Protein AF-A0A2V9YK11-F1 (afdb_monomer)

Nearest PDB structures (foldseek):
  6fdp-assembly1_A  TM=7.052E-01  e=3.708E-01  Homo sapiens
  8qoy-assembly1_A  TM=6.333E-01  e=3.513E-01  Actinobacillus pleuropneumoniae
  4gco-assembly1_A  TM=5.870E-01  e=1.153E+00  Caenorhabditis elegans
  7bev-assembly1_A  TM=7.451E-01  e=3.220E+00  Homo sapiens
  9gag-assembly1_A  TM=6.735E-01  e=7.241E+00  Homo sapiens

Secondary structure (DSSP, 8-state):
-HHHHHHHHHHHHHHHHHHHHH---HHHHHHHHHHHHHHHHHTT-HHHHHHHHTT-TT-HHHHHHHHHHHHHTT-HHHHHHHHHHHHHS--S-HHHHHHH-HHHHT--

Radius of gyration: 14.27 Å; Cα contacts (8 Å, |Δi|>4): 108; chains: 1; bounding box: 29×34×34 Å

Structure (mmCIF, N/CA/C/O backbone):
data_AF-A0A2V9YK11-F1
#
_entry.id   AF-A0A2V9YK11-F1
#
loop_
_atom_site.group_PDB
_atom_site.id
_atom_site.type_symbol
_atom_site.label_atom_id
_atom_site.label_alt_id
_atom_site.label_comp_id
_atom_site.label_asym_id
_atom_site.label_entity_id
_atom_site.label_seq_id
_atom_site.pdbx_PDB_ins_code
_atom_site.Cartn_x
_atom_site.Cartn_y
_atom_site.Cartn_z
_atom_site.occupancy
_atom_site.B_iso_or_equiv
_atom_site.auth_seq_id
_atom_site.auth_comp_id
_atom_site.auth_asym_id
_atom_site.auth_atom_id
_atom_site.pdbx_PDB_model_num
ATOM 1 N N . ALA A 1 1 ? -9.364 16.217 -19.863 1.00 47.97 1 ALA A N 1
ATOM 2 C CA . ALA A 1 1 ? -7.967 16.155 -19.384 1.00 47.97 1 ALA A CA 1
ATOM 3 C C . ALA A 1 1 ? -7.713 14.919 -18.513 1.00 47.97 1 ALA A C 1
ATOM 5 O O . ALA A 1 1 ? -6.708 14.267 -18.743 1.00 47.97 1 ALA A O 1
ATOM 6 N N . LEU A 1 2 ? -8.629 14.549 -17.601 1.00 52.84 2 LEU A N 1
ATOM 7 C CA . LEU A 1 2 ? -8.532 13.343 -16.752 1.00 52.84 2 LEU A CA 1
ATOM 8 C C . LEU A 1 2 ? -8.307 12.028 -17.525 1.00 52.84 2 LEU A C 1
ATOM 10 O O . LEU A 1 2 ? -7.440 11.256 -17.139 1.00 52.84 2 LEU A O 1
ATOM 14 N N . ASN A 1 3 ? -8.981 11.826 -18.665 1.00 58.16 3 ASN A N 1
ATOM 15 C CA . ASN A 1 3 ? -8.825 10.596 -19.461 1.00 58.16 3 ASN A CA 1
ATOM 16 C C . ASN A 1 3 ? -7.376 10.340 -19.916 1.00 58.16 3 ASN A C 1
ATOM 18 O O . ASN A 1 3 ? -6.916 9.210 -19.865 1.00 58.16 3 ASN A O 1
ATOM 22 N N . GLY A 1 4 ? -6.624 11.387 -20.279 1.00 63.38 4 GLY A N 1
ATOM 23 C CA . GLY A 1 4 ? -5.230 11.224 -20.711 1.00 63.38 4 GLY A CA 1
ATOM 24 C C . GLY A 1 4 ? -4.276 10.828 -19.578 1.00 63.38 4 GLY A C 1
ATOM 25 O O . GLY A 1 4 ? -3.266 10.177 -19.830 1.00 63.38 4 GLY A O 1
ATOM 26 N N . LEU A 1 5 ? -4.598 11.190 -18.330 1.00 65.38 5 LEU A N 1
ATOM 27 C CA . LEU A 1 5 ? -3.832 10.777 -17.149 1.00 65.38 5 LEU A CA 1
ATOM 28 C C . LEU A 1 5 ? -4.147 9.327 -16.769 1.00 65.38 5 LEU A C 1
ATOM 30 O O . LEU A 1 5 ? -3.234 8.581 -16.424 1.00 65.38 5 LEU A O 1
ATOM 34 N N . SER A 1 6 ? -5.410 8.911 -16.900 1.00 74.81 6 SER A N 1
ATOM 35 C CA . SER A 1 6 ? -5.822 7.515 -16.717 1.00 74.81 6 SER A CA 1
ATOM 36 C C . SER A 1 6 ? -5.178 6.586 -17.753 1.00 74.81 6 SER A C 1
ATOM 38 O O . SER A 1 6 ? -4.649 5.540 -17.382 1.00 74.81 6 SER A O 1
ATOM 40 N N . ASP A 1 7 ? -5.134 6.993 -19.025 1.00 81.31 7 ASP A N 1
ATOM 41 C CA . ASP A 1 7 ? -4.486 6.221 -20.096 1.00 81.31 7 ASP A CA 1
ATOM 42 C C . ASP A 1 7 ? -2.968 6.098 -19.873 1.00 81.31 7 ASP A C 1
ATOM 44 O O . ASP A 1 7 ? -2.374 5.035 -20.076 1.00 81.31 7 ASP A O 1
ATOM 48 N N . LEU A 1 8 ? -2.328 7.173 -19.399 1.00 86.25 8 LEU A N 1
ATOM 49 C CA . LEU A 1 8 ? -0.908 7.163 -19.047 1.00 86.25 8 LEU A CA 1
ATOM 50 C C . LEU A 1 8 ? -0.621 6.253 -17.843 1.00 86.25 8 LEU A C 1
ATOM 52 O O . LEU A 1 8 ? 0.372 5.519 -17.858 1.00 86.25 8 LEU A O 1
ATOM 56 N N . ALA A 1 9 ? -1.479 6.276 -16.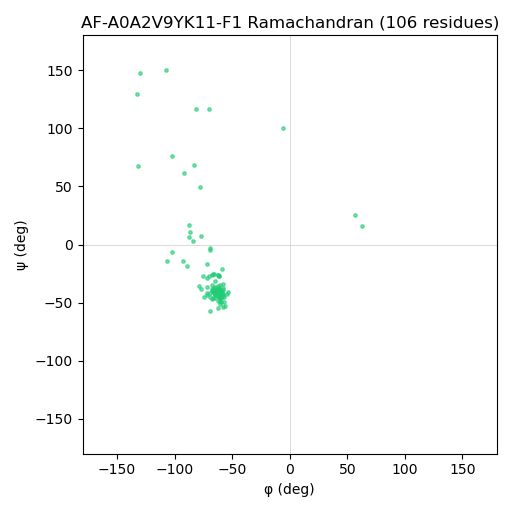820 1.00 86.00 9 ALA A N 1
ATOM 57 C CA . ALA A 1 9 ? -1.355 5.410 -15.652 1.00 86.00 9 ALA A CA 1
ATOM 58 C C . ALA A 1 9 ? -1.474 3.933 -16.052 1.00 86.00 9 ALA A C 1
ATOM 60 O O . ALA A 1 9 ? -0.588 3.141 -15.732 1.00 86.00 9 ALA A O 1
ATOM 61 N N . ALA A 1 10 ? -2.491 3.578 -16.843 1.00 89.56 10 ALA A N 1
ATOM 62 C CA . ALA A 1 10 ? -2.679 2.218 -17.348 1.00 89.56 10 ALA A CA 1
ATOM 63 C C . ALA A 1 10 ? -1.485 1.739 -18.196 1.00 89.56 10 ALA A C 1
ATOM 65 O O . ALA A 1 10 ? -0.974 0.632 -18.000 1.00 89.56 10 ALA A O 1
ATOM 66 N N . GLY A 1 11 ? -0.981 2.592 -19.095 1.00 93.25 11 GLY A N 1
ATOM 67 C CA . GLY A 1 11 ? 0.200 2.283 -19.902 1.00 93.25 11 GLY A CA 1
ATOM 68 C C . GLY A 1 11 ? 1.484 2.136 -19.077 1.00 93.25 11 GLY A C 1
ATOM 69 O O . GLY A 1 11 ? 2.363 1.353 -19.436 1.00 93.25 11 GLY A O 1
ATOM 70 N N . THR A 1 12 ? 1.601 2.859 -17.962 1.00 93.56 12 THR A N 1
ATOM 71 C CA . THR A 1 12 ? 2.745 2.757 -17.043 1.00 93.56 12 THR A CA 1
ATOM 72 C C . THR A 1 12 ? 2.680 1.476 -16.219 1.00 93.56 12 THR A C 1
ATOM 74 O O . THR A 1 12 ? 3.672 0.752 -16.157 1.00 93.56 12 THR A O 1
ATOM 77 N N . ILE A 1 13 ? 1.508 1.145 -15.671 1.00 95.38 13 ILE A N 1
ATOM 78 C CA . ILE A 1 13 ? 1.273 -0.107 -14.939 1.00 95.38 13 ILE A CA 1
ATOM 79 C C . ILE A 1 13 ? 1.581 -1.312 -15.834 1.00 95.38 13 ILE A C 1
ATOM 81 O O . ILE A 1 13 ? 2.304 -2.204 -15.410 1.00 95.38 13 ILE A O 1
ATOM 85 N N . SER A 1 14 ? 1.151 -1.290 -17.101 1.00 95.62 14 SER A N 1
ATOM 86 C CA . SER A 1 14 ? 1.438 -2.372 -18.061 1.00 95.62 14 SER A CA 1
ATOM 87 C C . SER A 1 14 ? 2.943 -2.580 -18.300 1.00 95.62 14 SER A C 1
ATOM 89 O O . SER A 1 14 ? 3.409 -3.699 -18.502 1.00 95.62 14 SER A O 1
ATOM 91 N N . LYS A 1 15 ? 3.742 -1.504 -18.285 1.00 95.62 15 LYS A N 1
ATOM 92 C CA . LYS A 1 15 ? 5.206 -1.611 -18.409 1.00 95.62 15 LYS A CA 1
ATOM 93 C C . LYS A 1 15 ? 5.835 -2.181 -17.142 1.00 95.62 15 LYS A C 1
ATOM 95 O O . LYS A 1 15 ? 6.741 -3.002 -17.244 1.00 95.62 15 LYS A O 1
ATOM 100 N N . LEU A 1 16 ? 5.363 -1.745 -15.973 1.00 94.88 16 LEU A N 1
ATOM 101 C CA . LEU A 1 16 ? 5.810 -2.270 -14.683 1.00 94.88 16 LEU A CA 1
ATOM 102 C C . LEU A 1 16 ? 5.482 -3.759 -14.546 1.00 94.88 16 LEU A C 1
ATOM 104 O O . LEU A 1 16 ? 6.346 -4.513 -14.119 1.00 94.88 16 LEU A O 1
ATOM 108 N N .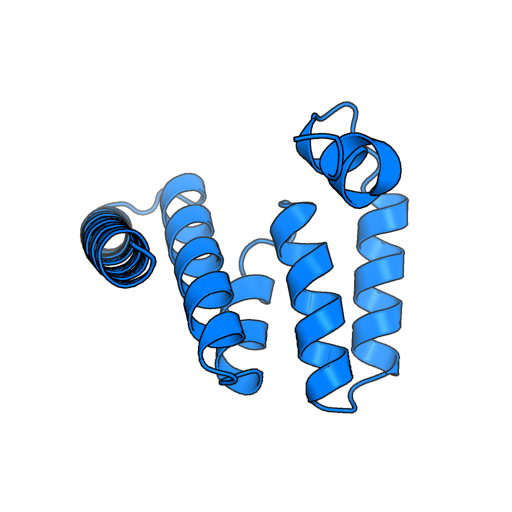 GLU A 1 17 ? 4.306 -4.192 -15.005 1.00 95.50 17 GLU A N 1
ATOM 109 C CA . GLU A 1 17 ? 3.912 -5.604 -15.054 1.00 95.50 17 GLU A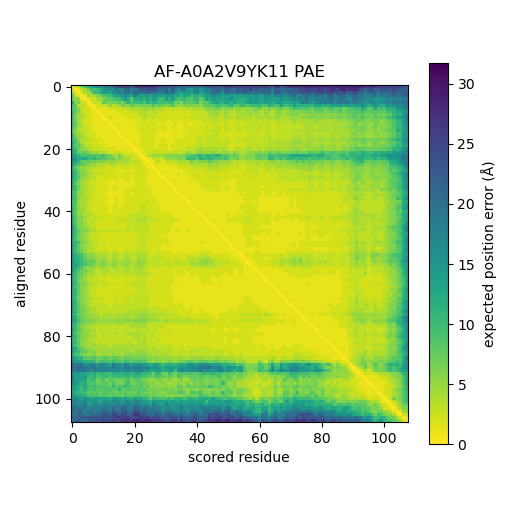 CA 1
ATOM 110 C C . GLU A 1 17 ? 4.906 -6.434 -15.876 1.00 95.50 17 GLU A C 1
ATOM 112 O O . GLU A 1 17 ? 5.424 -7.445 -15.405 1.00 95.50 17 GLU A O 1
ATOM 117 N N . GLY A 1 18 ? 5.236 -5.974 -17.088 1.00 95.94 18 GLY A N 1
ATOM 118 C CA . GLY A 1 18 ? 6.216 -6.650 -17.941 1.00 95.94 18 GLY A CA 1
ATOM 119 C C . GLY A 1 18 ? 7.607 -6.728 -17.304 1.00 95.94 18 GLY A C 1
ATOM 120 O O . GLY A 1 18 ? 8.278 -7.757 -17.400 1.00 95.94 18 GLY A O 1
ATOM 121 N N . LEU A 1 19 ? 8.036 -5.665 -16.618 1.00 95.25 19 LEU A N 1
ATOM 122 C CA . LEU A 1 19 ? 9.309 -5.651 -15.898 1.00 95.25 19 LEU A CA 1
ATOM 123 C C . LEU A 1 19 ? 9.289 -6.612 -14.703 1.00 95.25 19 LEU A C 1
ATOM 125 O O . LEU A 1 19 ? 10.209 -7.419 -14.586 1.00 95.25 19 LEU A O 1
ATOM 129 N N . ALA A 1 20 ? 8.239 -6.584 -13.881 1.00 94.00 20 ALA A N 1
ATOM 130 C CA . ALA A 1 20 ? 8.066 -7.465 -12.727 1.00 94.00 20 ALA A CA 1
ATOM 131 C C . ALA A 1 20 ? 8.001 -8.946 -13.137 1.00 94.00 20 ALA A C 1
ATOM 133 O O . ALA A 1 20 ? 8.607 -9.795 -12.496 1.00 94.00 20 ALA A O 1
ATOM 134 N N . ALA A 1 21 ? 7.358 -9.266 -14.264 1.00 94.00 21 ALA A N 1
ATOM 135 C CA . ALA A 1 21 ? 7.316 -10.630 -14.792 1.00 94.00 21 ALA A CA 1
ATOM 136 C C . ALA A 1 21 ? 8.693 -11.149 -15.254 1.00 94.00 21 ALA A C 1
ATOM 138 O O . ALA A 1 21 ? 8.925 -12.357 -15.296 1.00 94.00 21 ALA A O 1
ATOM 139 N N . SER A 1 22 ? 9.604 -10.245 -15.623 1.00 93.00 22 SER A N 1
ATOM 140 C CA . SER A 1 22 ? 10.936 -10.578 -16.150 1.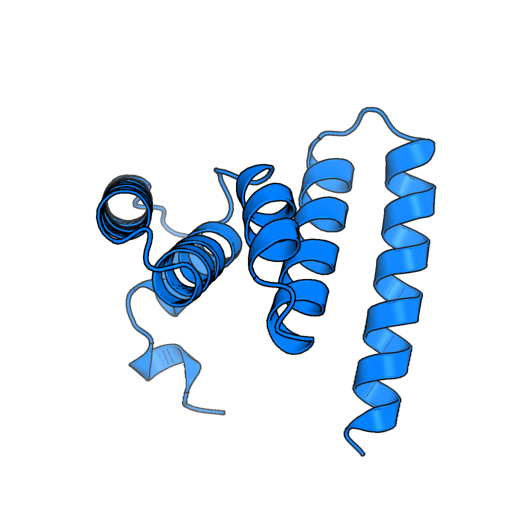00 93.00 22 SER A CA 1
ATOM 141 C C . SER A 1 22 ? 12.072 -10.423 -15.132 1.00 93.00 22 SER A C 1
ATOM 143 O O . SER A 1 22 ? 13.207 -10.799 -15.430 1.00 93.00 22 SER A O 1
ATOM 145 N N . SER A 1 23 ? 11.783 -9.885 -13.943 1.00 87.44 23 SER A N 1
ATOM 146 C CA . SER A 1 23 ? 12.775 -9.541 -12.927 1.00 87.44 23 SER A CA 1
ATOM 147 C C . SER A 1 23 ? 12.353 -10.046 -11.546 1.00 87.44 23 SER A C 1
ATOM 149 O O . SER A 1 23 ? 11.261 -9.718 -11.096 1.00 87.44 23 SER A O 1
ATOM 151 N N . PRO A 1 24 ? 13.221 -10.765 -10.811 1.00 86.31 24 PRO A N 1
ATOM 152 C CA . PRO A 1 24 ? 12.966 -11.118 -9.415 1.00 86.31 24 PRO A CA 1
ATOM 153 C C . PRO A 1 24 ? 13.213 -9.946 -8.442 1.00 86.31 24 PRO A C 1
ATOM 155 O O . PRO A 1 24 ? 13.238 -10.152 -7.230 1.00 86.31 24 PRO A O 1
ATOM 158 N N . ASP A 1 25 ? 13.473 -8.736 -8.949 1.00 90.75 25 ASP A N 1
ATOM 159 C CA . ASP A 1 25 ? 13.747 -7.555 -8.132 1.00 90.75 25 ASP A CA 1
ATOM 160 C C . ASP A 1 25 ? 12.483 -7.079 -7.400 1.00 90.75 25 ASP A C 1
ATOM 162 O O . ASP A 1 25 ? 11.508 -6.638 -8.016 1.00 90.75 25 ASP A O 1
ATOM 166 N N . LEU A 1 26 ? 12.534 -7.128 -6.067 1.00 88.06 26 LEU A N 1
ATOM 167 C CA . LEU A 1 26 ? 11.444 -6.702 -5.190 1.00 88.06 26 LEU A CA 1
ATOM 168 C C . LEU A 1 26 ? 11.103 -5.216 -5.342 1.00 88.06 26 LEU A C 1
ATOM 170 O O . LEU A 1 26 ? 9.957 -4.845 -5.139 1.00 88.06 26 LEU A O 1
ATOM 174 N N . VAL A 1 27 ? 12.045 -4.357 -5.739 1.00 89.56 27 VAL A N 1
ATOM 175 C CA . VAL A 1 27 ? 11.754 -2.936 -5.989 1.00 89.56 27 VAL A CA 1
ATOM 176 C C . VAL A 1 27 ? 10.796 -2.788 -7.169 1.00 89.56 27 VAL A C 1
ATOM 178 O O . VAL A 1 27 ? 9.867 -1.985 -7.123 1.00 89.56 27 VAL A O 1
ATOM 181 N N . VAL A 1 28 ? 11.003 -3.579 -8.224 1.00 91.31 28 VAL A N 1
ATOM 182 C CA . VAL A 1 28 ? 10.152 -3.557 -9.420 1.00 91.31 28 VAL A CA 1
ATOM 183 C C . VAL A 1 28 ? 8.790 -4.184 -9.123 1.00 91.31 28 VAL A C 1
ATOM 185 O O . VAL A 1 28 ? 7.773 -3.611 -9.512 1.00 91.31 28 VAL A O 1
ATOM 188 N N . GLY A 1 29 ? 8.769 -5.314 -8.407 1.00 93.25 29 GLY A N 1
ATOM 189 C CA . GLY A 1 29 ? 7.533 -5.968 -7.963 1.00 93.25 29 GLY A CA 1
ATOM 190 C C . GLY A 1 29 ? 6.670 -5.048 -7.098 1.00 93.25 29 GLY A C 1
ATOM 191 O O . GLY A 1 29 ? 5.537 -4.751 -7.465 1.00 93.25 29 GLY A O 1
ATOM 192 N N . ASN A 1 30 ? 7.248 -4.481 -6.036 1.00 93.06 30 ASN A N 1
ATOM 193 C CA . ASN A 1 30 ? 6.548 -3.575 -5.127 1.00 93.06 30 ASN A CA 1
ATOM 194 C C . ASN A 1 30 ? 6.017 -2.322 -5.839 1.00 93.06 30 ASN A C 1
ATOM 196 O O . ASN A 1 30 ? 4.911 -1.861 -5.549 1.00 93.06 30 ASN A O 1
ATOM 200 N N . ALA A 1 31 ? 6.784 -1.767 -6.786 1.00 92.00 31 ALA A N 1
ATOM 201 C CA . ALA A 1 31 ? 6.347 -0.619 -7.577 1.00 92.00 31 ALA A CA 1
ATOM 202 C C . ALA A 1 31 ? 5.160 -0.969 -8.487 1.00 92.00 31 ALA A C 1
ATOM 204 O O . ALA A 1 31 ? 4.234 -0.165 -8.622 1.00 92.00 31 ALA A O 1
ATOM 205 N N . TYR A 1 32 ? 5.175 -2.157 -9.101 1.00 95.06 32 TYR A N 1
ATOM 206 C CA . TYR A 1 32 ? 4.059 -2.662 -9.896 1.00 95.06 32 TYR A CA 1
ATOM 207 C C . TYR A 1 32 ? 2.798 -2.851 -9.043 1.00 95.06 32 TYR A C 1
ATOM 209 O O . TYR A 1 32 ? 1.759 -2.266 -9.361 1.00 95.06 32 TYR A O 1
ATOM 217 N N . GLU A 1 33 ? 2.900 -3.607 -7.950 1.00 95.25 33 GLU A N 1
ATOM 218 C CA . GLU A 1 33 ? 1.778 -3.931 -7.061 1.00 95.25 33 GLU A CA 1
ATOM 219 C C . GLU A 1 33 ? 1.192 -2.657 -6.438 1.00 95.25 33 GLU A C 1
ATOM 221 O O . GLU A 1 33 ? -0.011 -2.416 -6.525 1.00 95.25 33 GLU A O 1
ATOM 226 N N . SER A 1 34 ? 2.035 -1.744 -5.945 1.00 94.56 34 SER A N 1
ATOM 227 C CA . SER A 1 34 ? 1.572 -0.456 -5.413 1.00 94.56 34 SER A CA 1
ATOM 228 C C . SER A 1 34 ? 0.826 0.364 -6.466 1.00 94.56 34 SER A C 1
ATOM 230 O O . SER A 1 34 ? -0.289 0.824 -6.213 1.00 94.56 34 SER A O 1
ATOM 232 N N . ALA A 1 35 ? 1.396 0.534 -7.667 1.00 95.00 35 ALA A N 1
ATOM 233 C CA . ALA A 1 35 ? 0.766 1.313 -8.736 1.00 95.00 35 ALA A CA 1
ATOM 234 C C . ALA A 1 35 ? -0.586 0.718 -9.160 1.00 95.00 35 ALA A C 1
ATOM 236 O O . ALA A 1 35 ? -1.559 1.454 -9.364 1.00 95.00 35 ALA A O 1
ATOM 237 N N . ARG A 1 36 ? -0.668 -0.614 -9.245 1.00 95.81 36 ARG A N 1
ATOM 238 C CA . ARG A 1 36 ? -1.914 -1.330 -9.524 1.00 95.81 36 ARG A CA 1
ATOM 239 C C . ARG A 1 36 ? -2.928 -1.152 -8.393 1.00 95.81 36 ARG A C 1
ATOM 241 O O . ARG A 1 36 ? -4.091 -0.863 -8.672 1.00 95.81 36 ARG A O 1
ATOM 248 N N . GLY A 1 37 ? -2.490 -1.220 -7.140 1.00 96.75 37 GLY A N 1
ATOM 249 C CA . GLY A 1 37 ? -3.311 -0.975 -5.957 1.00 96.75 37 GLY A CA 1
ATOM 250 C C . GLY A 1 37 ? -3.935 0.424 -5.920 1.00 96.75 37 GLY A C 1
ATOM 251 O O . GLY A 1 37 ? -5.140 0.555 -5.695 1.00 96.75 37 GLY A O 1
ATOM 252 N N . PHE A 1 38 ? -3.164 1.473 -6.230 1.00 95.62 38 PHE A N 1
ATOM 253 C CA . PHE A 1 38 ? -3.698 2.836 -6.371 1.00 95.62 38 PHE A CA 1
ATOM 254 C C . PHE A 1 38 ? -4.759 2.926 -7.477 1.00 95.62 38 PHE A C 1
ATOM 256 O O . PHE A 1 38 ? -5.828 3.495 -7.262 1.00 95.62 38 PHE A O 1
ATOM 263 N N . ALA A 1 39 ? -4.508 2.323 -8.644 1.00 95.06 39 ALA A N 1
ATOM 264 C CA . ALA A 1 39 ? -5.466 2.338 -9.748 1.00 95.06 39 ALA A CA 1
ATOM 265 C C . ALA A 1 39 ? -6.771 1.589 -9.421 1.00 95.06 39 ALA A C 1
ATOM 267 O O . ALA A 1 39 ? -7.845 2.021 -9.841 1.00 95.06 39 ALA A O 1
ATOM 268 N N . LEU A 1 40 ? -6.694 0.483 -8.678 1.00 96.19 40 LEU A N 1
ATOM 269 C CA . LEU A 1 40 ? -7.862 -0.272 -8.211 1.00 96.19 40 LEU A CA 1
ATOM 270 C C . LEU A 1 40 ? -8.672 0.520 -7.179 1.00 96.19 40 LEU A C 1
ATOM 272 O O . LEU A 1 40 ? -9.903 0.515 -7.226 1.00 96.19 40 LEU A O 1
ATOM 276 N N . PHE A 1 41 ? -8.000 1.260 -6.293 1.00 96.44 41 PHE A N 1
ATOM 277 C CA . PHE A 1 41 ? -8.672 2.111 -5.315 1.00 96.44 41 PHE A CA 1
ATOM 278 C C . PHE A 1 41 ? -9.524 3.195 -5.988 1.00 96.44 41 PHE A C 1
ATOM 280 O O . PHE A 1 41 ? -10.681 3.389 -5.609 1.00 96.44 41 PHE A O 1
ATOM 287 N N . GLU A 1 42 ? -8.981 3.866 -7.008 1.00 94.38 42 GLU A N 1
ATOM 288 C CA . GLU A 1 42 ? -9.706 4.877 -7.796 1.00 94.38 42 GLU A CA 1
ATOM 289 C C . GLU A 1 42 ? -10.913 4.285 -8.544 1.00 94.38 42 GLU A C 1
ATOM 291 O O . GLU A 1 42 ? -11.902 4.970 -8.790 1.00 94.38 42 GLU A O 1
ATOM 296 N N . GLN A 1 43 ? -10.872 2.988 -8.861 1.00 94.62 43 GLN A N 1
ATOM 297 C CA . GLN A 1 43 ? -11.990 2.243 -9.453 1.00 94.62 43 GLN A CA 1
ATOM 298 C C . GLN A 1 43 ? -13.001 1.729 -8.414 1.00 94.62 43 GLN A C 1
ATOM 300 O O . GLN A 1 43 ? -13.961 1.049 -8.774 1.00 94.62 43 GLN A O 1
ATOM 305 N N . HIS A 1 44 ? -12.804 2.055 -7.134 1.00 97.00 44 HIS A N 1
ATOM 306 C CA . HIS A 1 44 ? -13.574 1.560 -5.989 1.00 97.00 44 HIS A CA 1
ATOM 307 C C . HIS A 1 44 ? -13.482 0.044 -5.757 1.00 97.00 44 HIS A C 1
ATOM 309 O O . HIS A 1 44 ? -14.263 -0.513 -4.981 1.00 97.00 44 HIS A O 1
ATOM 315 N N . ASP A 1 45 ? -12.507 -0.627 -6.368 1.00 97.75 45 ASP A N 1
ATOM 316 C CA . ASP A 1 45 ? -12.200 -2.027 -6.094 1.00 97.75 45 ASP A CA 1
ATOM 317 C C . ASP A 1 45 ? -11.300 -2.127 -4.858 1.00 97.75 45 ASP A C 1
ATOM 319 O O . ASP A 1 45 ? -10.110 -2.433 -4.918 1.00 97.75 45 ASP A O 1
ATOM 323 N N . TYR A 1 46 ? -11.877 -1.789 -3.705 1.00 97.94 46 TYR A N 1
ATOM 324 C CA . TYR A 1 46 ? -11.131 -1.669 -2.455 1.00 97.94 46 TYR A CA 1
ATOM 325 C C . TYR A 1 46 ? -10.562 -3.000 -1.960 1.00 97.94 46 TYR A C 1
ATOM 327 O O . TYR A 1 46 ? -9.582 -2.990 -1.219 1.00 97.94 46 TYR A O 1
ATOM 335 N N . LEU A 1 47 ? -11.169 -4.130 -2.345 1.00 97.94 47 LEU A N 1
ATOM 336 C CA . LEU A 1 47 ? -10.695 -5.457 -1.957 1.00 97.94 47 LEU A CA 1
ATOM 337 C C . LEU A 1 47 ? -9.368 -5.764 -2.647 1.00 97.94 47 LEU A C 1
ATOM 339 O O . LEU A 1 47 ? -8.373 -5.958 -1.956 1.00 97.94 47 LEU A O 1
ATOM 343 N N . ASN A 1 48 ? -9.345 -5.719 -3.981 1.00 97.50 48 ASN A N 1
ATOM 344 C CA . ASN A 1 48 ? -8.119 -5.979 -4.727 1.00 97.50 48 ASN A CA 1
ATOM 345 C C . ASN A 1 48 ? -7.087 -4.869 -4.489 1.00 97.50 48 ASN A C 1
ATOM 347 O O . ASN A 1 48 ? -5.902 -5.153 -4.379 1.00 97.50 48 ASN A O 1
ATOM 351 N N . ALA A 1 49 ? -7.516 -3.612 -4.324 1.00 97.75 49 ALA A N 1
ATOM 352 C CA . ALA A 1 49 ? -6.604 -2.534 -3.951 1.00 97.75 49 ALA A CA 1
ATOM 353 C C . ALA A 1 49 ? -5.872 -2.829 -2.636 1.00 97.75 49 ALA A C 1
ATOM 355 O O . ALA A 1 49 ? -4.666 -2.625 -2.553 1.00 97.75 49 ALA A O 1
ATOM 356 N N . ALA A 1 50 ? -6.581 -3.310 -1.609 1.00 97.75 50 ALA A N 1
ATOM 357 C CA . ALA A 1 50 ? -5.967 -3.616 -0.322 1.00 97.75 50 ALA A CA 1
ATOM 358 C C . ALA A 1 50 ? -4.942 -4.757 -0.420 1.00 97.75 50 ALA A C 1
ATOM 360 O O . ALA A 1 50 ? -3.908 -4.682 0.238 1.00 97.75 50 ALA A O 1
ATOM 361 N N . ASP A 1 51 ? -5.211 -5.777 -1.237 1.00 96.88 51 ASP A N 1
ATOM 362 C CA . ASP A 1 51 ? -4.289 -6.900 -1.424 1.00 96.88 51 ASP A CA 1
ATOM 363 C C . ASP A 1 51 ? -2.995 -6.446 -2.118 1.00 96.88 51 ASP A C 1
ATOM 365 O O . ASP A 1 51 ? -1.902 -6.732 -1.634 1.00 96.88 51 ASP A O 1
ATOM 369 N N . GLU A 1 52 ? -3.106 -5.654 -3.186 1.00 96.75 52 GLU A N 1
ATOM 370 C CA . GLU A 1 52 ? -1.947 -5.147 -3.931 1.00 96.75 52 GLU A CA 1
ATOM 371 C C . GLU A 1 52 ? -1.134 -4.121 -3.122 1.00 96.75 52 GLU A C 1
ATOM 373 O O . GLU A 1 52 ? 0.092 -4.174 -3.087 1.00 96.75 52 GLU A O 1
ATOM 378 N N . LEU A 1 53 ? -1.802 -3.207 -2.406 1.00 97.38 53 LEU A N 1
ATOM 379 C CA . LEU A 1 53 ? -1.131 -2.206 -1.563 1.00 97.38 53 LEU A CA 1
ATOM 380 C C . LEU A 1 53 ? -0.418 -2.836 -0.357 1.00 97.38 53 LEU A C 1
ATOM 382 O O . LEU A 1 53 ? 0.533 -2.254 0.162 1.00 97.38 53 LEU A O 1
ATOM 386 N N . ALA A 1 54 ? -0.866 -4.004 0.112 1.00 95.38 54 ALA A N 1
ATOM 387 C CA . ALA A 1 54 ? -0.234 -4.707 1.226 1.00 95.38 54 ALA A CA 1
ATOM 388 C C . ALA A 1 54 ? 1.116 -5.337 0.859 1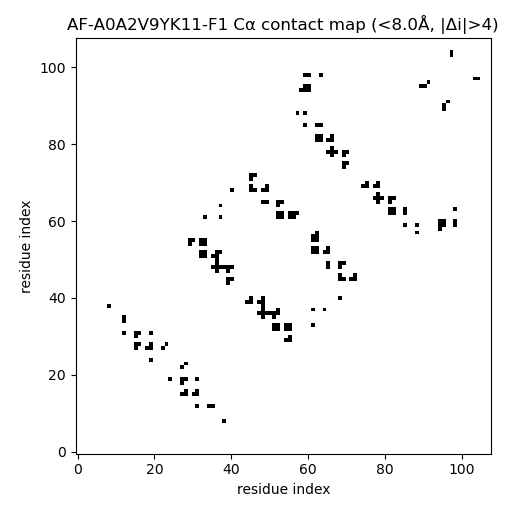.00 95.38 54 ALA A C 1
ATOM 390 O O . ALA A 1 54 ? 1.889 -5.665 1.763 1.00 95.38 54 ALA A O 1
ATOM 391 N N . ALA A 1 55 ? 1.409 -5.494 -0.432 1.00 91.50 55 ALA A N 1
ATOM 392 C CA . ALA A 1 55 ? 2.649 -6.101 -0.885 1.00 91.50 55 ALA A CA 1
ATOM 393 C C . ALA A 1 55 ? 3.874 -5.189 -0.670 1.00 91.50 55 ALA A C 1
ATOM 395 O O . ALA A 1 55 ? 4.963 -5.678 -0.362 1.00 91.50 55 ALA A O 1
ATOM 396 N N . ASP A 1 56 ? 3.690 -3.860 -0.684 1.00 90.19 56 ASP A N 1
ATOM 397 C CA . ASP A 1 56 ? 4.740 -2.896 -0.338 1.00 90.19 56 ASP A CA 1
ATOM 398 C C . ASP A 1 56 ? 4.580 -2.321 1.078 1.00 90.19 56 ASP A C 1
ATOM 400 O O . ASP A 1 56 ? 4.200 -1.168 1.297 1.00 90.19 56 ASP A O 1
ATOM 404 N N . SER A 1 57 ? 4.945 -3.121 2.081 1.00 88.50 57 SER A N 1
ATOM 405 C CA . SER A 1 57 ? 4.891 -2.715 3.492 1.00 88.50 57 SER A CA 1
ATOM 406 C C . SER A 1 57 ? 5.916 -1.645 3.895 1.00 88.50 57 SER A C 1
ATOM 408 O O . SER A 1 57 ? 5.967 -1.272 5.073 1.00 88.50 57 SER A O 1
ATOM 410 N N . HIS A 1 58 ? 6.785 -1.221 2.970 1.00 87.94 58 HIS A N 1
ATOM 411 C CA . HIS A 1 58 ? 7.840 -0.240 3.215 1.00 87.94 58 HIS A CA 1
ATOM 412 C C . HIS A 1 58 ? 7.539 1.118 2.581 1.00 87.94 58 HIS A C 1
ATOM 414 O O . HIS A 1 58 ? 8.186 2.093 2.963 1.00 87.94 58 HIS A O 1
ATOM 420 N N . SER A 1 59 ? 6.568 1.219 1.674 1.00 90.69 59 SER A N 1
ATOM 421 C CA . SER A 1 59 ? 6.128 2.506 1.139 1.00 90.69 59 SER A CA 1
ATOM 422 C C . SER A 1 59 ? 5.140 3.185 2.098 1.00 90.69 59 SER A C 1
ATOM 424 O O . SER A 1 59 ? 4.028 2.687 2.304 1.00 90.69 59 SER A O 1
ATOM 426 N N . PRO A 1 60 ? 5.475 4.363 2.666 1.00 92.88 60 PRO A N 1
ATOM 427 C CA . PRO A 1 60 ? 4.532 5.128 3.478 1.00 92.88 60 PRO A CA 1
ATOM 428 C C . PRO A 1 60 ? 3.252 5.489 2.714 1.00 92.88 60 PRO A C 1
ATOM 430 O O . PRO A 1 60 ? 2.173 5.521 3.307 1.00 92.88 60 PRO A O 1
ATOM 433 N N . LEU A 1 61 ? 3.365 5.740 1.404 1.00 92.44 61 LEU A N 1
ATOM 434 C CA . LEU A 1 61 ? 2.229 6.056 0.536 1.00 92.44 61 LEU A CA 1
ATOM 435 C C . LEU A 1 61 ? 1.321 4.836 0.347 1.00 92.44 61 LEU A C 1
ATOM 437 O O . LEU A 1 61 ? 0.105 4.962 0.505 1.00 92.44 61 LEU A O 1
ATOM 441 N N . ALA A 1 62 ? 1.891 3.654 0.083 1.00 94.94 62 ALA A N 1
ATOM 442 C CA . ALA A 1 62 ? 1.108 2.422 -0.034 1.00 94.94 62 ALA A CA 1
ATOM 443 C C . ALA A 1 62 ? 0.371 2.103 1.276 1.00 94.94 62 ALA A C 1
ATOM 445 O O . ALA A 1 62 ? -0.823 1.809 1.260 1.00 94.94 62 ALA A O 1
ATOM 446 N N . LEU A 1 63 ? 1.034 2.267 2.427 1.00 95.50 63 LEU A N 1
ATOM 447 C CA . LEU A 1 63 ? 0.419 2.068 3.743 1.00 95.50 63 LEU A CA 1
ATOM 448 C C . LEU A 1 63 ? -0.705 3.070 4.041 1.00 95.50 63 LEU A C 1
ATOM 450 O O . LEU A 1 63 ? -1.730 2.693 4.613 1.00 95.50 63 LEU A O 1
ATOM 454 N N . GLN A 1 64 ? -0.545 4.342 3.663 1.00 96.12 64 GLN A N 1
ATOM 455 C CA . GLN A 1 64 ? -1.608 5.338 3.812 1.00 96.12 64 GLN A CA 1
ATOM 456 C C . GLN A 1 64 ? -2.846 4.935 3.003 1.00 96.12 64 GLN A C 1
ATOM 4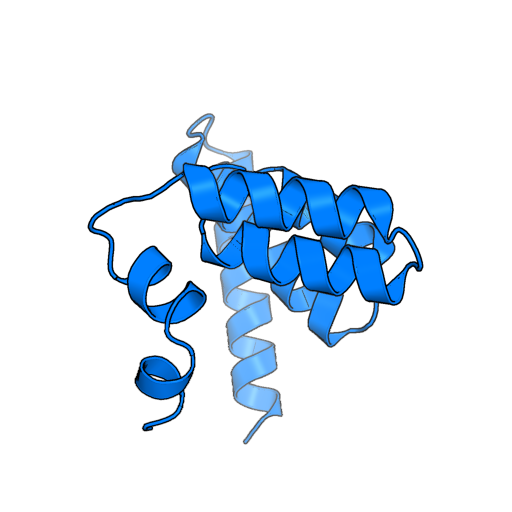58 O O . GLN A 1 64 ? -3.956 4.906 3.545 1.00 96.12 64 GLN A O 1
ATOM 463 N N . GLN A 1 65 ? -2.649 4.568 1.736 1.00 97.06 65 GLN A N 1
ATOM 464 C CA . GLN A 1 65 ? -3.729 4.154 0.849 1.00 97.06 65 GLN A CA 1
ATOM 465 C C . GLN A 1 65 ? -4.375 2.836 1.303 1.00 97.06 65 GLN A C 1
ATOM 467 O O . GLN A 1 65 ? -5.598 2.699 1.263 1.00 97.06 65 GLN A O 1
ATOM 472 N N . LEU A 1 66 ? -3.579 1.888 1.806 1.00 98.00 66 LEU A N 1
ATOM 473 C CA . LEU A 1 66 ? -4.055 0.623 2.364 1.00 98.00 66 LEU A CA 1
ATOM 474 C C . LEU A 1 66 ? -4.986 0.857 3.554 1.00 98.00 66 LEU A C 1
ATOM 476 O O . LEU A 1 66 ? -6.064 0.266 3.615 1.00 98.00 66 LEU A O 1
ATOM 480 N N . ALA A 1 67 ? -4.615 1.751 4.477 1.00 97.75 67 ALA A N 1
ATOM 481 C CA . ALA A 1 67 ? -5.474 2.096 5.606 1.00 97.75 67 ALA A CA 1
ATOM 482 C C . ALA A 1 67 ? -6.819 2.675 5.134 1.00 97.75 67 ALA A C 1
ATOM 484 O O . ALA A 1 67 ? -7.866 2.312 5.669 1.00 97.75 67 ALA A O 1
ATOM 485 N N . MET A 1 68 ? -6.810 3.520 4.097 1.00 97.88 68 MET A N 1
ATOM 486 C CA . MET A 1 68 ? -8.036 4.053 3.492 1.00 97.88 68 MET A CA 1
ATOM 487 C C . MET A 1 68 ? -8.877 2.948 2.833 1.00 97.88 68 MET A C 1
ATOM 489 O O . MET A 1 68 ? -10.096 2.925 3.002 1.00 97.88 68 MET A O 1
ATOM 493 N N . ALA A 1 69 ? -8.254 2.005 2.118 1.00 98.06 69 ALA A N 1
ATOM 494 C CA . ALA A 1 69 ? -8.949 0.878 1.488 1.00 98.06 69 ALA A CA 1
ATOM 495 C C . ALA A 1 69 ? -9.613 -0.026 2.538 1.00 98.06 69 ALA A C 1
ATOM 497 O O . ALA A 1 69 ? -10.782 -0.393 2.415 1.00 98.06 69 ALA A O 1
ATOM 498 N N . GLN A 1 70 ? -8.897 -0.319 3.625 1.00 98.44 70 GLN A N 1
ATOM 499 C CA . GLN A 1 70 ? -9.400 -1.106 4.751 1.00 98.44 70 GLN A CA 1
ATOM 500 C C . GLN A 1 70 ? -10.607 -0.440 5.429 1.00 98.44 70 GLN A C 1
ATOM 502 O O . GLN A 1 70 ? -11.565 -1.132 5.772 1.00 98.44 70 GLN A O 1
ATOM 507 N N . GLU A 1 71 ? -10.627 0.889 5.559 1.00 98.12 71 GLU A N 1
ATOM 508 C CA . GLU A 1 71 ? -11.805 1.615 6.056 1.00 98.12 71 GLU A CA 1
ATOM 509 C C . GLU A 1 71 ? -13.010 1.515 5.127 1.00 98.12 71 GLU A C 1
ATOM 511 O O . GLU A 1 71 ? -14.126 1.291 5.597 1.00 98.12 71 GLU A O 1
ATOM 516 N N . LYS A 1 72 ? -12.801 1.631 3.809 1.00 98.12 72 LYS A N 1
ATOM 517 C CA . LYS A 1 72 ? -13.875 1.452 2.819 1.00 98.12 72 LYS A CA 1
ATOM 518 C C . LYS A 1 72 ? -14.476 0.044 2.865 1.00 98.12 72 LYS A C 1
ATOM 520 O O . LYS A 1 72 ? -15.656 -0.119 2.572 1.00 98.12 72 LYS A O 1
ATOM 525 N N . LEU A 1 73 ? -13.691 -0.946 3.293 1.00 98.06 73 LEU A N 1
ATOM 526 C CA . LEU A 1 73 ? -14.115 -2.329 3.530 1.00 98.06 73 LEU A CA 1
ATOM 527 C C . LEU A 1 73 ? -14.667 -2.585 4.946 1.00 98.06 73 LEU A C 1
ATOM 529 O O . LEU A 1 73 ? -14.895 -3.741 5.300 1.00 98.06 73 LEU A O 1
ATOM 533 N N . ALA A 1 74 ? -14.842 -1.551 5.776 1.00 97.88 74 ALA A N 1
ATOM 534 C CA . ALA A 1 74 ? -15.241 -1.663 7.183 1.00 97.88 74 ALA A CA 1
ATOM 535 C C . ALA A 1 74 ? -14.307 -2.543 8.049 1.00 97.88 74 ALA A C 1
ATOM 537 O O . ALA A 1 74 ? -14.712 -3.071 9.085 1.00 97.88 74 ALA A O 1
ATOM 538 N N . LYS A 1 75 ? -13.032 -2.680 7.660 1.00 97.69 75 LYS A N 1
ATOM 539 C CA . LYS A 1 75 ? -11.982 -3.391 8.409 1.00 97.69 75 LYS A CA 1
ATOM 540 C C . LYS A 1 75 ? -11.227 -2.425 9.336 1.00 97.69 75 LYS A C 1
ATOM 542 O O . LYS A 1 75 ? -10.020 -2.230 9.189 1.00 97.69 75 LYS A O 1
ATOM 547 N N . SER A 1 76 ? -11.934 -1.812 10.287 1.00 95.62 76 SER A N 1
ATOM 548 C CA . SER A 1 76 ? -11.396 -0.738 11.145 1.00 95.62 76 SER A CA 1
ATOM 549 C C . SER A 1 76 ? -10.154 -1.139 11.949 1.00 95.62 76 SER A C 1
ATOM 551 O O . SER A 1 76 ? -9.217 -0.350 12.052 1.00 95.62 76 SER A O 1
ATOM 553 N N . ASP A 1 77 ? -10.105 -2.371 12.465 1.00 97.81 77 ASP A N 1
ATOM 554 C CA . ASP A 1 77 ? -8.943 -2.865 13.218 1.00 97.81 77 ASP A CA 1
ATOM 555 C C . ASP A 1 77 ? -7.698 -2.965 12.329 1.00 97.81 77 ASP A C 1
ATOM 557 O O . ASP A 1 77 ? -6.618 -2.519 12.714 1.00 97.81 77 ASP A O 1
ATOM 561 N N . ALA A 1 78 ? -7.858 -3.470 11.101 1.00 97.31 78 ALA A N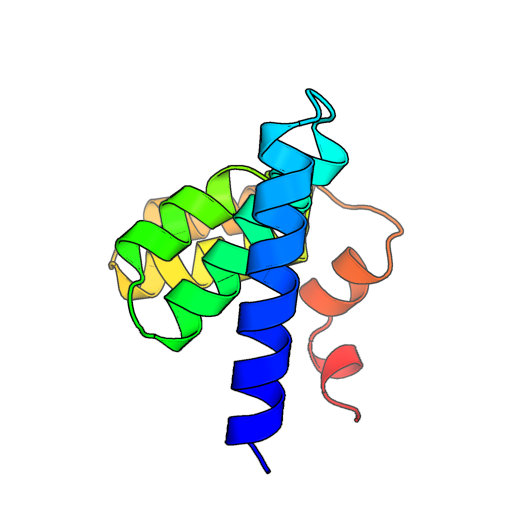 1
ATOM 562 C CA . ALA A 1 78 ? -6.770 -3.569 10.133 1.00 97.31 78 ALA A CA 1
ATOM 563 C C . ALA A 1 78 ? -6.264 -2.178 9.722 1.00 97.31 78 ALA A C 1
ATOM 565 O O . ALA A 1 78 ? -5.057 -1.941 9.730 1.00 97.31 78 ALA A O 1
ATOM 566 N N . ALA A 1 79 ? -7.179 -1.235 9.465 1.00 97.75 79 ALA A N 1
ATOM 567 C CA . ALA A 1 79 ? -6.826 0.155 9.175 1.00 97.75 79 ALA A CA 1
ATOM 568 C C . ALA A 1 79 ? -6.026 0.790 10.322 1.00 97.75 79 ALA A C 1
ATOM 570 O O . ALA A 1 79 ? -5.022 1.472 10.094 1.00 97.75 79 ALA A O 1
ATOM 571 N N . GLN A 1 80 ? -6.431 0.540 11.570 1.00 97.56 80 GLN A N 1
ATOM 572 C CA . GLN A 1 80 ? -5.726 1.049 12.741 1.00 97.56 80 GLN A CA 1
ATOM 573 C C . GLN A 1 80 ? -4.339 0.413 12.908 1.00 97.56 80 GLN A C 1
ATOM 575 O O . GLN A 1 80 ? -3.378 1.122 13.228 1.00 97.56 80 GLN A O 1
ATOM 580 N N . SER A 1 81 ? -4.201 -0.890 12.661 1.00 96.88 81 SER A N 1
ATOM 581 C CA . SER A 1 81 ? -2.902 -1.572 12.634 1.00 96.88 81 SER A CA 1
ATOM 582 C C . SER A 1 81 ? -1.974 -0.991 11.566 1.00 96.88 81 SER A C 1
ATOM 584 O O . SER A 1 81 ? -0.833 -0.657 11.883 1.00 96.88 81 SER A O 1
ATOM 586 N N . THR A 1 82 ? -2.466 -0.768 10.346 1.00 96.44 82 THR A N 1
ATOM 587 C CA . THR A 1 82 ? -1.698 -0.158 9.248 1.00 96.44 82 THR A CA 1
ATOM 588 C C . THR A 1 82 ? -1.213 1.249 9.603 1.00 96.44 82 THR A C 1
ATOM 590 O O . THR A 1 82 ? -0.032 1.563 9.455 1.00 96.44 82 THR A O 1
ATOM 593 N N . ARG A 1 83 ? -2.085 2.097 10.164 1.00 94.81 83 ARG A N 1
ATOM 594 C CA . ARG A 1 83 ? -1.700 3.442 10.636 1.00 94.81 83 ARG A CA 1
ATOM 595 C C . ARG A 1 83 ? -0.662 3.405 11.742 1.00 94.81 83 ARG A C 1
ATOM 597 O O . ARG A 1 83 ? 0.221 4.259 11.805 1.00 94.81 83 ARG A O 1
ATOM 604 N N . THR A 1 84 ? -0.783 2.425 12.630 1.00 93.69 84 THR A N 1
ATOM 605 C CA . THR A 1 84 ? 0.166 2.219 13.720 1.00 93.69 84 THR A CA 1
ATOM 606 C C . THR A 1 84 ? 1.531 1.837 13.153 1.00 93.69 84 THR A C 1
ATOM 608 O O . THR A 1 84 ? 2.525 2.456 13.524 1.00 93.69 84 THR A O 1
ATOM 611 N N 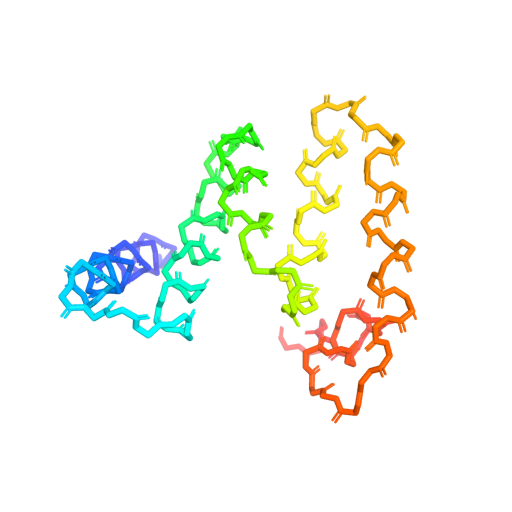. HIS A 1 85 ? 1.576 0.905 12.197 1.00 92.44 85 HIS A N 1
ATOM 612 C CA . HIS A 1 85 ? 2.798 0.534 11.478 1.00 92.44 85 HIS A CA 1
ATOM 613 C C . HIS A 1 85 ? 3.454 1.747 10.806 1.00 92.44 85 HIS A C 1
ATOM 615 O O . HIS A 1 85 ? 4.592 2.081 11.124 1.00 92.44 85 HIS A O 1
ATOM 621 N N . LEU A 1 86 ? 2.700 2.498 10.001 1.00 91.12 86 LEU A N 1
ATOM 622 C CA . LEU A 1 86 ? 3.158 3.727 9.344 1.00 91.12 86 LEU A CA 1
ATOM 623 C C . LEU A 1 86 ? 3.731 4.764 10.334 1.00 91.12 86 LEU A C 1
ATOM 625 O O . LEU A 1 86 ? 4.782 5.368 10.094 1.00 91.12 86 LEU A O 1
ATOM 629 N N . LYS A 1 87 ? 3.071 4.957 11.484 1.00 87.62 87 LYS A N 1
ATOM 630 C CA . LYS A 1 87 ? 3.545 5.855 12.550 1.00 87.62 87 LYS A CA 1
ATOM 631 C C . LYS A 1 87 ? 4.894 5.412 13.121 1.00 87.62 87 LYS A C 1
ATOM 633 O O . LYS A 1 87 ? 5.694 6.272 13.494 1.00 87.62 87 LYS A O 1
ATOM 638 N N . TYR A 1 88 ? 5.140 4.109 13.228 1.00 88.25 88 TYR A N 1
ATOM 639 C CA . TYR A 1 88 ? 6.380 3.561 13.782 1.00 88.25 88 TYR A CA 1
ATOM 640 C C . TYR A 1 88 ? 7.482 3.352 12.741 1.00 88.25 88 TYR A C 1
ATOM 642 O O . TYR A 1 88 ? 8.649 3.341 13.120 1.00 88.25 88 TYR A O 1
ATOM 650 N N . GLN A 1 89 ? 7.149 3.305 11.450 1.00 85.00 89 GLN A N 1
ATOM 651 C CA . GLN A 1 89 ? 8.119 3.226 10.355 1.00 85.00 89 GLN A CA 1
ATOM 652 C C . GLN A 1 89 ? 8.940 4.517 10.154 1.00 85.00 89 GLN A C 1
ATOM 654 O O . GLN A 1 89 ? 9.827 4.531 9.308 1.00 85.00 89 GLN A O 1
ATOM 659 N N . ARG A 1 90 ? 8.640 5.591 10.910 1.00 74.62 90 ARG A N 1
ATOM 660 C CA . ARG A 1 90 ? 9.378 6.873 11.004 1.00 74.62 90 ARG A CA 1
ATOM 661 C C . ARG A 1 90 ? 10.697 6.889 10.229 1.00 74.62 90 ARG A C 1
ATOM 663 O O . ARG A 1 90 ? 11.713 6.398 10.715 1.00 74.62 90 ARG A O 1
ATOM 670 N N . GLY A 1 91 ? 10.670 7.496 9.046 1.00 74.50 91 GLY A N 1
ATOM 671 C CA . GLY A 1 91 ? 11.832 7.618 8.172 1.00 74.50 91 GLY A CA 1
ATOM 672 C C . GLY A 1 91 ? 12.030 9.062 7.709 1.00 74.50 91 GLY A C 1
ATOM 673 O O . GLY A 1 91 ? 11.045 9.777 7.530 1.00 74.50 91 GLY A O 1
ATOM 674 N N . PRO A 1 92 ? 13.276 9.517 7.485 1.00 73.19 92 PRO A N 1
ATOM 675 C CA . PRO A 1 92 ? 13.564 10.836 6.922 1.00 73.19 92 PRO A CA 1
ATOM 676 C C . PRO A 1 92 ? 13.345 10.846 5.396 1.00 73.19 92 PRO A C 1
ATOM 678 O O . PRO A 1 92 ? 14.226 11.246 4.639 1.00 73.19 92 PRO A O 1
ATOM 681 N N . THR A 1 93 ? 12.197 10.353 4.925 1.00 80.88 93 THR A N 1
ATOM 682 C CA . THR A 1 93 ? 11.847 10.310 3.499 1.00 80.88 93 THR A CA 1
ATOM 683 C C . THR A 1 93 ? 10.776 11.347 3.178 1.00 80.88 93 THR A C 1
ATOM 685 O O . THR A 1 93 ? 9.935 11.681 4.015 1.00 80.88 93 THR A O 1
ATOM 688 N N . VAL A 1 94 ? 10.797 11.862 1.944 1.00 80.81 94 VAL A N 1
ATOM 689 C CA . VAL A 1 94 ? 9.781 12.809 1.449 1.00 80.81 94 VAL A CA 1
ATOM 690 C C . VAL A 1 94 ? 8.386 12.188 1.521 1.00 80.81 94 VAL A C 1
ATOM 692 O O . VAL A 1 94 ? 7.447 12.844 1.956 1.00 80.81 94 VAL A O 1
ATOM 695 N N . GLU A 1 95 ? 8.259 10.909 1.173 1.00 81.25 95 GLU A N 1
ATOM 696 C CA . GLU A 1 95 ? 6.998 10.167 1.258 1.00 81.25 95 GLU A CA 1
ATOM 697 C C . GLU A 1 95 ? 6.449 10.131 2.686 1.00 81.25 95 GLU A C 1
ATOM 699 O O . GLU A 1 95 ? 5.270 10.392 2.902 1.00 81.25 95 GLU A O 1
ATOM 704 N N . TRP A 1 96 ? 7.306 9.885 3.682 1.00 85.44 96 TRP A 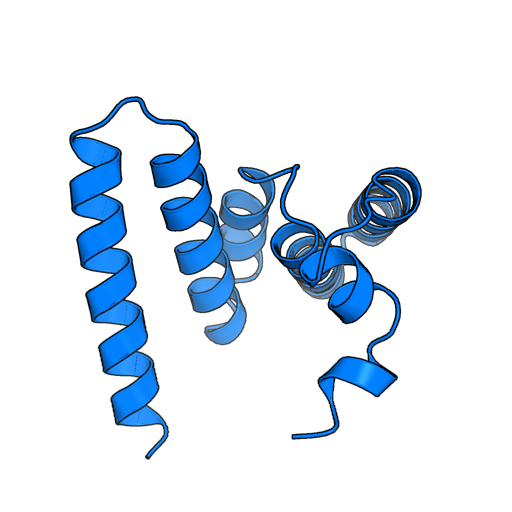N 1
ATOM 705 C CA . TRP A 1 96 ? 6.881 9.893 5.078 1.00 85.44 96 TRP A CA 1
ATOM 706 C C . TRP A 1 96 ? 6.426 11.287 5.529 1.00 85.44 96 TRP A C 1
ATOM 708 O O . TRP A 1 96 ? 5.420 11.401 6.231 1.00 85.44 96 TRP A O 1
ATOM 718 N N . LEU A 1 97 ? 7.116 12.352 5.100 1.00 83.75 97 LEU A N 1
ATOM 719 C CA . LEU A 1 97 ? 6.707 13.736 5.365 1.00 83.75 97 LEU A CA 1
ATOM 720 C C . LEU A 1 97 ? 5.324 14.031 4.766 1.00 83.75 97 LEU A C 1
ATOM 722 O O . LEU A 1 97 ? 4.450 14.487 5.496 1.00 83.75 97 LEU A O 1
ATOM 726 N N . LEU A 1 98 ? 5.109 13.721 3.483 1.00 83.69 98 LEU A N 1
ATOM 727 C CA . LEU A 1 98 ? 3.834 13.947 2.785 1.00 83.69 98 LEU A CA 1
ATOM 728 C C . LEU A 1 98 ? 2.668 13.203 3.447 1.00 83.69 98 LEU A C 1
ATOM 730 O O . LEU A 1 98 ? 1.579 13.752 3.595 1.00 83.69 98 LEU A O 1
ATOM 734 N N . VAL A 1 99 ? 2.908 11.968 3.884 1.00 85.62 99 VAL A N 1
ATOM 735 C CA . VAL A 1 99 ? 1.893 11.123 4.523 1.00 85.62 99 VAL A CA 1
ATOM 736 C C . VAL A 1 99 ? 1.544 11.599 5.936 1.00 85.62 99 VAL A C 1
ATOM 738 O O . VAL A 1 99 ? 0.391 11.504 6.358 1.00 85.62 99 VAL A O 1
ATOM 741 N N . THR A 1 100 ? 2.526 12.094 6.693 1.00 83.06 100 THR A N 1
ATOM 742 C CA . THR A 1 100 ? 2.331 12.499 8.099 1.00 83.06 100 THR A CA 1
ATOM 743 C C . THR A 1 100 ? 1.990 13.973 8.290 1.00 83.06 100 THR A C 1
ATOM 745 O O . THR A 1 100 ? 1.520 14.334 9.367 1.00 83.06 100 THR A O 1
ATOM 748 N N . HIS A 1 101 ? 2.187 14.789 7.254 1.00 81.81 101 HIS A N 1
ATOM 749 C CA . HIS A 1 101 ? 1.913 16.225 7.222 1.00 81.81 101 HIS A CA 1
ATOM 750 C C . HIS A 1 101 ? 1.130 16.568 5.939 1.00 81.81 101 HIS A C 1
ATOM 752 O O . HIS A 1 101 ? 1.671 17.202 5.025 1.00 81.81 101 HIS A O 1
ATOM 758 N N . PRO A 1 102 ? -0.133 16.117 5.809 1.00 68.75 102 PRO A N 1
ATOM 759 C CA . PRO A 1 102 ? -0.937 16.297 4.594 1.00 68.75 102 PRO A CA 1
ATOM 760 C C . PRO A 1 102 ? -1.144 17.774 4.201 1.00 68.75 102 PRO A C 1
ATOM 762 O O . PRO A 1 102 ? -1.386 18.084 3.036 1.00 68.75 102 PRO A O 1
ATOM 765 N N . GLU A 1 103 ? -0.993 18.705 5.142 1.00 75.00 103 GLU A N 1
ATOM 766 C CA . GLU A 1 103 ? -0.965 20.151 4.907 1.00 75.00 103 GLU A CA 1
ATOM 767 C C . GLU A 1 103 ? 0.196 20.614 4.010 1.00 75.00 103 GLU A C 1
ATOM 769 O O . GLU A 1 103 ? 0.070 21.618 3.310 1.00 75.00 103 GLU A O 1
ATOM 774 N N . ILE A 1 104 ? 1.304 19.870 3.981 1.00 66.06 104 ILE A N 1
ATOM 775 C CA . ILE A 1 104 ? 2.463 20.153 3.125 1.00 66.06 104 ILE A CA 1
ATOM 776 C C . ILE A 1 104 ? 2.193 19.679 1.688 1.00 66.06 104 ILE A C 1
ATOM 778 O O . ILE A 1 104 ? 2.589 20.346 0.735 1.00 66.06 104 ILE A O 1
ATOM 782 N N . GLY A 1 105 ? 1.483 18.557 1.521 1.00 57.00 105 GLY A N 1
ATOM 783 C CA . GLY A 1 105 ? 1.187 17.961 0.212 1.00 57.00 105 GLY A CA 1
ATOM 784 C C . GLY A 1 105 ? 0.099 18.679 -0.595 1.00 57.00 105 GLY A C 1
ATOM 785 O O . GLY A 1 105 ? 0.138 18.653 -1.819 1.00 57.00 105 GLY A O 1
ATOM 786 N N . ASN A 1 106 ? -0.834 19.369 0.069 1.00 52.66 106 ASN A N 1
ATOM 787 C CA . ASN A 1 106 ? -1.975 20.047 -0.572 1.00 52.66 106 ASN A CA 1
ATOM 788 C C . ASN A 1 106 ? -1.680 21.485 -1.053 1.00 52.66 106 ASN A C 1
ATOM 790 O O . ASN A 1 106 ? -2.605 22.226 -1.379 1.00 52.66 106 ASN A O 1
ATOM 794 N N . SER A 1 107 ? -0.412 21.909 -1.069 1.00 45.56 107 SER A N 1
ATOM 795 C CA . SER A 1 107 ? -0.001 23.268 -1.471 1.00 45.56 107 SER A CA 1
ATOM 796 C C . SER A 1 107 ? 0.247 23.437 -2.985 1.00 45.56 107 SER A C 1
ATOM 798 O O . SER A 1 107 ? 0.883 24.415 -3.384 1.00 45.56 107 SER A O 1
ATOM 800 N N . HIS A 1 108 ? -0.238 22.518 -3.828 1.00 38.28 108 HIS A N 1
ATOM 801 C CA . HIS A 1 108 ? -0.052 22.534 -5.285 1.00 38.28 108 HIS A CA 1
ATOM 802 C C . HIS A 1 108 ? -1.365 22.403 -6.055 1.00 38.28 108 HIS A C 1
ATOM 804 O O . HIS A 1 108 ? -2.154 21.491 -5.729 1.00 38.28 108 HIS A O 1
#

Sequence (108 aa):
ALNGLSDLAAGTISKLEGLAASSPDLVVGNAYESARGFALFEQHDYLNAADELAADSHSPLALQQLAMAQEKLAKSDAAQSTRTHLKYQRGPTVEWLLVTHPEIGNSH

Mean predicted aligned error: 5.66 Å

pLDDT: mean 88.43, std 12.79, range [38.28, 98.44]

Solvent-accessible surface area (backbone atoms only — not comparable to full-atom values): 5724 Å² total; per-residue (Å²): 115,67,67,64,54,54,53,50,50,54,57,47,41,55,52,31,47,57,48,30,77,73,38,93,47,63,70,46,38,31,52,26,33,31,52,48,11,55,57,28,42,79,70,67,39,32,69,63,12,30,60,28,13,58,67,25,83,81,42,48,57,30,36,54,51,26,22,52,25,26,47,77,69,70,35,54,68,61,18,50,51,37,51,51,50,56,65,69,62,73,57,103,41,71,56,42,48,39,67,76,37,55,79,69,60,68,76,117

Foldseek 3Di:
DVVVVLVVLVVVLVVLVVVVVVDPDLVSQLVSLLSVLVNCVVVVVLVSSLVSLVSCLLQLVSLLSNLVSCVSVVVNVVSVVSVVSLVVSDDPDPRNCCNVPVVVVPPD